Protein AF-A0A9X2WII7-F1 (afdb_monomer)

Radius of gyration: 22.54 Å; Cα contacts (8 Å, |Δi|>4): 71; chains: 1; bounding box: 38×31×66 Å

Foldseek 3Di:
DDVVVVVVVVVVVVVVVVVVPPPPCPVVVVVVCVVVVVVVVVVVLQQQAAPPQRHGVPDPCLAPLPDDGPDQDQLLPQDPDPVSVVVVVVNVVGDHGNNVVNSNVVNVVVNVPD

Mean predicted aligned error: 15.02 Å

pLDDT: mean 72.02, std 12.84, range [38.38, 89.0]

Sequence (114 aa):
MTPFRLLTATGTLGLIIWVLITPQIPLAALLLLIPITALQIALSQYASQCTECGISVSDPAFNNPERELPYKFDYSKIGNDCASGNYRRKLGALPRCAACKKQIRKSDGQGSLN

Solvent-accessible surface area (backbone atoms only — not comparable to full-atom values): 6765 Å² total; per-residue (Å²): 137,66,72,68,62,54,55,54,54,52,52,52,52,50,52,52,53,48,57,72,69,47,93,71,74,51,68,67,58,61,62,51,47,55,62,51,50,54,50,51,51,53,54,49,52,60,72,36,21,15,74,78,86,59,48,39,62,86,40,81,64,26,74,32,59,80,53,84,63,98,65,86,81,67,61,65,74,57,62,88,47,74,67,40,51,50,49,58,53,49,57,75,76,49,53,66,31,36,26,62,54,50,50,47,54,51,30,57,59,57,62,74,77,110

Structure (mmCIF, N/CA/C/O backbone):
data_AF-A0A9X2WII7-F1
#
_entry.id   AF-A0A9X2WII7-F1
#
loop_
_atom_site.group_PDB
_atom_site.id
_atom_site.type_symbol
_atom_site.label_atom_id
_atom_site.label_alt_id
_atom_site.label_comp_id
_atom_site.label_asym_id
_atom_site.label_entity_id
_atom_site.label_seq_id
_atom_site.pdbx_PDB_ins_code
_atom_site.Cartn_x
_atom_site.Cartn_y
_atom_site.Cartn_z
_atom_site.occupancy
_atom_site.B_iso_or_equiv
_atom_site.auth_seq_id
_atom_site.auth_comp_id
_atom_site.auth_asym_id
_atom_site.auth_atom_id
_atom_site.pdbx_PDB_model_num
ATOM 1 N N . MET A 1 1 ? 9.657 -16.877 29.178 1.00 45.56 1 MET A N 1
ATOM 2 C CA . MET A 1 1 ? 8.344 -16.234 29.414 1.00 45.56 1 MET A CA 1
ATOM 3 C C . MET A 1 1 ? 8.594 -14.802 29.855 1.00 45.56 1 MET A C 1
ATOM 5 O O . MET A 1 1 ? 9.243 -14.599 30.868 1.00 45.56 1 MET A O 1
ATOM 9 N N . THR A 1 2 ? 8.227 -13.823 29.028 1.00 46.81 2 THR A N 1
ATOM 10 C CA . THR A 1 2 ? 8.627 -12.417 29.193 1.00 46.81 2 THR A CA 1
ATOM 11 C C . THR A 1 2 ? 7.697 -11.676 30.172 1.00 46.81 2 THR A C 1
ATOM 13 O O . THR A 1 2 ? 6.478 -11.721 29.995 1.00 46.81 2 THR A O 1
ATOM 16 N N . PRO A 1 3 ? 8.229 -10.956 31.180 1.00 55.03 3 PRO A N 1
ATOM 17 C CA . PRO A 1 3 ? 7.437 -10.297 32.237 1.00 55.03 3 PRO A CA 1
ATOM 18 C C . PRO A 1 3 ? 6.482 -9.208 31.710 1.00 55.03 3 PRO A C 1
ATOM 20 O O . PRO A 1 3 ? 5.475 -8.892 32.339 1.00 55.03 3 PRO A O 1
ATOM 23 N N . PHE A 1 4 ? 6.737 -8.695 30.503 1.00 41.91 4 PHE A N 1
ATOM 24 C CA . PHE A 1 4 ? 5.891 -7.724 29.800 1.00 41.91 4 PHE A CA 1
ATOM 25 C C . PHE A 1 4 ? 4.476 -8.231 29.480 1.00 41.91 4 PHE A C 1
ATOM 27 O O . PHE A 1 4 ? 3.525 -7.449 29.436 1.00 41.91 4 PHE A O 1
ATOM 34 N N . ARG A 1 5 ? 4.317 -9.543 29.262 1.00 42.94 5 ARG A N 1
ATOM 35 C CA . ARG A 1 5 ? 3.011 -10.165 28.979 1.00 42.94 5 ARG A CA 1
ATOM 36 C C . ARG A 1 5 ? 2.122 -10.219 30.223 1.00 42.94 5 ARG A C 1
ATOM 38 O O . ARG A 1 5 ? 0.907 -10.133 30.102 1.00 42.94 5 ARG A O 1
ATOM 45 N N . LEU A 1 6 ? 2.727 -10.311 31.410 1.00 48.94 6 LEU A N 1
ATOM 46 C CA . LEU A 1 6 ? 1.997 -10.314 32.677 1.00 48.94 6 LEU A CA 1
ATOM 47 C C . LEU A 1 6 ? 1.481 -8.909 33.018 1.00 48.94 6 LEU A C 1
ATOM 49 O O . LEU A 1 6 ? 0.328 -8.759 33.401 1.00 48.94 6 LEU A O 1
ATOM 53 N N . LEU A 1 7 ? 2.316 -7.887 32.799 1.00 51.97 7 LEU A N 1
ATOM 54 C CA . LEU A 1 7 ? 2.000 -6.474 33.052 1.00 51.97 7 LEU A CA 1
ATOM 55 C C . LEU A 1 7 ? 0.880 -5.933 32.150 1.00 51.97 7 LEU A C 1
ATOM 57 O O . LEU A 1 7 ? 0.047 -5.140 32.581 1.00 51.97 7 LEU A O 1
ATOM 61 N N . THR A 1 8 ? 0.836 -6.383 30.896 1.00 53.56 8 THR A N 1
ATOM 62 C CA . THR A 1 8 ? -0.225 -6.010 29.946 1.00 53.56 8 THR A CA 1
ATOM 63 C C . THR A 1 8 ? -1.553 -6.709 30.254 1.00 53.56 8 THR A C 1
ATOM 65 O O . THR A 1 8 ? -2.614 -6.099 30.111 1.00 53.56 8 THR A O 1
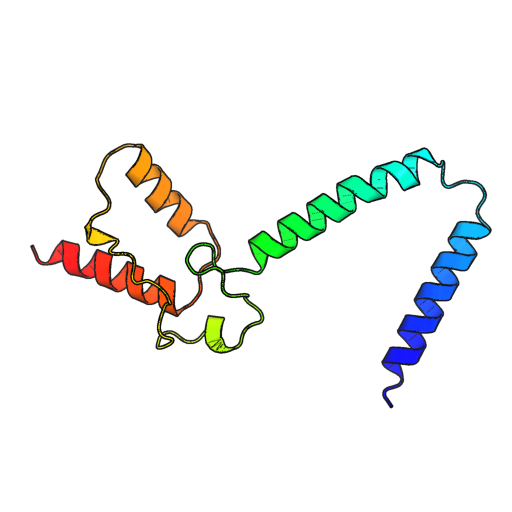ATOM 68 N N . ALA A 1 9 ? -1.513 -7.951 30.746 1.00 55.06 9 ALA A N 1
ATOM 69 C CA . ALA A 1 9 ? -2.704 -8.689 31.169 1.00 55.06 9 ALA A CA 1
ATOM 70 C C . ALA A 1 9 ? -3.311 -8.143 32.477 1.00 55.06 9 ALA A C 1
ATOM 72 O O . ALA A 1 9 ? -4.529 -8.028 32.586 1.00 55.06 9 ALA A O 1
ATOM 73 N N . THR A 1 10 ? -2.490 -7.746 33.455 1.00 59.03 10 THR A N 1
ATOM 74 C CA . THR A 1 10 ? -2.992 -7.138 34.701 1.00 59.03 10 THR A CA 1
ATOM 75 C C . THR A 1 10 ? -3.486 -5.706 34.500 1.00 59.03 10 THR A C 1
ATOM 77 O O . THR A 1 10 ? -4.510 -5.336 35.070 1.00 59.03 10 THR A O 1
ATOM 80 N N . GLY A 1 11 ? -2.828 -4.913 33.646 1.00 59.28 11 GLY A N 1
ATOM 81 C CA . GLY A 1 11 ? -3.265 -3.547 33.335 1.00 59.28 11 GLY A CA 1
ATOM 82 C C . GLY A 1 11 ? -4.616 -3.485 32.612 1.00 59.28 11 GLY A C 1
ATOM 83 O O . GLY A 1 11 ? -5.445 -2.626 32.910 1.00 59.28 11 GLY A O 1
ATOM 84 N N . THR A 1 12 ? -4.877 -4.430 31.705 1.00 63.78 12 THR A N 1
ATOM 85 C CA . THR A 1 12 ? -6.166 -4.524 30.997 1.00 63.78 12 THR A CA 1
ATO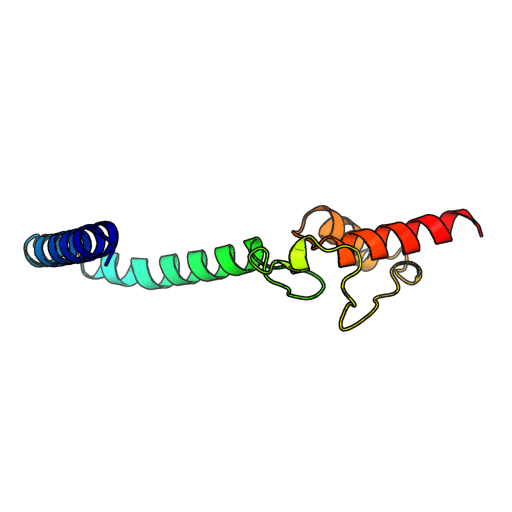M 86 C C . THR A 1 12 ? -7.300 -4.975 31.918 1.00 63.78 12 THR A C 1
ATOM 88 O O . THR A 1 12 ? -8.379 -4.389 31.872 1.00 63.78 12 THR A O 1
ATOM 91 N N . LEU A 1 13 ? -7.051 -5.927 32.823 1.00 63.62 13 LEU A N 1
ATOM 92 C CA . LEU A 1 13 ? -8.016 -6.330 33.856 1.00 63.62 13 LEU A CA 1
ATOM 93 C C . LEU A 1 13 ? -8.354 -5.184 34.821 1.00 63.62 13 LEU A C 1
ATOM 95 O O . LEU A 1 13 ? -9.523 -4.982 35.139 1.00 63.62 13 LEU A O 1
ATOM 99 N N . GLY A 1 14 ? -7.355 -4.395 35.232 1.00 65.88 14 GLY A N 1
ATOM 100 C CA . GLY A 1 14 ? -7.559 -3.222 36.085 1.00 65.88 14 GLY A CA 1
ATOM 101 C C . GLY A 1 14 ? -8.442 -2.153 35.435 1.00 65.88 14 GLY A C 1
ATOM 102 O O . GLY A 1 14 ? -9.343 -1.631 36.085 1.00 65.88 14 GLY A O 1
ATOM 103 N N . LEU A 1 15 ? -8.247 -1.880 34.139 1.00 67.06 15 LEU A N 1
ATOM 104 C CA . LEU A 1 15 ? -9.091 -0.948 33.380 1.00 67.06 15 LEU A CA 1
ATOM 105 C C . LEU A 1 15 ? -10.535 -1.446 33.238 1.00 67.06 15 LEU A C 1
ATOM 107 O O . LEU A 1 15 ? -11.462 -0.654 33.376 1.00 67.06 15 LEU A O 1
ATOM 111 N N . ILE A 1 16 ? -10.737 -2.746 33.010 1.00 68.12 16 ILE A N 1
ATOM 112 C CA . ILE A 1 16 ? -12.078 -3.344 32.895 1.00 68.12 16 ILE A CA 1
ATOM 113 C C . ILE A 1 16 ? -12.823 -3.269 34.235 1.00 68.12 16 ILE A C 1
ATOM 115 O O . ILE A 1 16 ? -13.987 -2.874 34.270 1.00 68.12 16 ILE A O 1
ATOM 119 N N . ILE A 1 17 ? -12.146 -3.596 35.341 1.00 68.19 17 ILE A N 1
ATOM 120 C CA . ILE A 1 17 ? -12.716 -3.523 36.693 1.00 68.19 17 ILE A CA 1
ATOM 121 C C . ILE A 1 17 ? -13.028 -2.069 37.068 1.00 68.19 17 ILE A C 1
ATOM 123 O O . ILE A 1 17 ? -14.106 -1.794 37.586 1.00 68.19 17 ILE A O 1
ATOM 127 N N . TRP A 1 18 ? -12.133 -1.125 36.758 1.00 64.19 18 TRP A N 1
ATOM 128 C CA . TRP A 1 18 ? -12.376 0.301 36.988 1.00 64.19 18 TRP A CA 1
ATOM 129 C C . TRP A 1 18 ? -13.621 0.781 36.239 1.00 64.19 18 TRP A C 1
ATOM 131 O O . TRP A 1 18 ? -14.498 1.391 36.843 1.00 64.19 18 TRP A O 1
ATOM 141 N N . VAL A 1 19 ? -13.728 0.455 34.946 1.00 65.25 19 VAL A N 1
ATOM 142 C CA . VAL A 1 19 ? -14.873 0.800 34.090 1.00 65.25 19 VAL A CA 1
ATOM 143 C C . VAL A 1 19 ? -16.189 0.234 34.634 1.00 65.25 19 VAL A C 1
ATOM 145 O O . VAL A 1 19 ? -17.194 0.939 34.614 1.00 65.25 19 VAL A O 1
ATOM 148 N N . LEU A 1 20 ? -16.182 -0.996 35.159 1.00 62.41 20 LEU A N 1
ATOM 149 C CA . LEU A 1 20 ? -17.354 -1.639 35.769 1.00 62.41 20 LEU A CA 1
ATOM 150 C C . LEU A 1 20 ? -17.772 -1.007 37.107 1.00 62.41 20 LEU A C 1
ATOM 152 O O . LEU A 1 20 ? -18.956 -1.018 37.434 1.00 62.41 20 LEU A O 1
ATOM 156 N N . ILE A 1 21 ? -16.819 -0.478 37.883 1.00 63.22 21 ILE A N 1
ATOM 157 C CA . ILE A 1 21 ? -17.078 0.118 39.204 1.00 63.22 21 ILE A CA 1
ATOM 158 C C . ILE A 1 21 ? -17.490 1.589 39.087 1.00 63.22 21 ILE A C 1
ATOM 160 O O . ILE A 1 21 ? -18.282 2.058 39.900 1.00 63.22 21 ILE A O 1
ATOM 164 N N . THR A 1 22 ? -16.998 2.333 38.090 1.00 61.91 22 THR A N 1
ATOM 165 C CA . THR A 1 22 ? -17.447 3.711 37.842 1.00 61.91 22 THR A CA 1
ATOM 166 C C . THR A 1 22 ? -18.835 3.725 37.190 1.00 61.91 22 THR A C 1
ATOM 168 O O . THR A 1 22 ? -18.943 3.429 36.000 1.00 61.91 22 THR A O 1
ATOM 171 N N . PRO A 1 23 ? -19.905 4.155 37.889 1.00 56.25 23 PRO A N 1
ATOM 172 C CA . PRO A 1 23 ? -21.283 4.088 37.388 1.00 56.25 23 PRO A CA 1
ATOM 173 C C . PRO A 1 23 ? -21.605 5.196 36.367 1.00 56.25 23 PRO A C 1
ATOM 175 O O . PRO A 1 23 ? -22.759 5.573 36.190 1.00 56.25 23 PRO A O 1
ATOM 178 N N . GLN A 1 24 ? -20.585 5.779 35.736 1.00 59.66 24 GLN A N 1
ATOM 179 C CA . GLN A 1 24 ? -20.690 7.055 35.030 1.00 59.66 24 GLN A CA 1
ATOM 180 C C . GLN A 1 24 ? -20.269 7.001 33.569 1.00 59.66 24 GLN A C 1
ATOM 182 O O . GLN A 1 24 ? -20.233 8.051 32.938 1.00 59.66 24 GLN A O 1
ATOM 187 N N . ILE A 1 25 ? -19.955 5.833 33.001 1.00 59.16 25 ILE A N 1
ATOM 188 C CA . ILE A 1 25 ? -19.820 5.753 31.545 1.00 59.16 25 ILE A CA 1
ATOM 189 C C . ILE A 1 25 ? -21.239 5.607 30.995 1.00 59.16 25 ILE A C 1
ATOM 191 O O . ILE A 1 25 ? -21.805 4.515 31.084 1.00 59.16 25 ILE A O 1
ATOM 195 N N . PRO A 1 26 ? -21.864 6.683 30.476 1.00 66.25 26 PRO A N 1
ATOM 196 C CA . PRO A 1 26 ? -23.191 6.561 29.906 1.00 66.25 26 PRO A CA 1
ATOM 197 C C . PRO A 1 26 ? -23.113 5.543 28.770 1.00 66.25 26 PRO A C 1
ATOM 199 O O . PRO A 1 26 ? -22.170 5.565 27.980 1.00 66.25 26 PRO A O 1
ATOM 202 N N . LEU A 1 27 ? -24.110 4.667 28.656 1.00 64.94 27 LEU A N 1
ATOM 203 C CA . LEU A 1 27 ? -24.195 3.664 27.586 1.00 64.94 27 LEU A CA 1
ATOM 204 C C . LEU A 1 27 ? -23.979 4.286 26.186 1.00 64.94 27 LEU A C 1
ATOM 206 O O . LEU A 1 27 ? -23.414 3.656 25.295 1.00 64.94 27 LEU A O 1
ATOM 210 N N . ALA A 1 28 ? -24.342 5.563 26.029 1.00 64.38 28 ALA A N 1
ATOM 211 C CA . ALA A 1 28 ? -24.066 6.389 24.856 1.00 64.38 28 ALA A CA 1
ATOM 212 C C . ALA A 1 28 ? -22.565 6.525 24.511 1.00 64.38 28 ALA A C 1
ATOM 214 O O . ALA A 1 28 ? -22.204 6.457 23.339 1.00 64.38 28 ALA A O 1
ATOM 215 N N . ALA A 1 29 ? -21.678 6.672 25.499 1.00 67.19 29 ALA A N 1
ATOM 216 C CA . ALA A 1 29 ? -20.230 6.717 25.280 1.00 67.19 29 ALA A CA 1
ATOM 217 C C . ALA A 1 29 ? -19.683 5.355 24.822 1.00 67.19 29 ALA A C 1
ATOM 219 O O . ALA A 1 29 ? -18.804 5.301 23.964 1.00 67.19 29 ALA A O 1
ATOM 220 N N . LEU A 1 30 ? -20.252 4.254 25.327 1.00 67.00 30 LEU A N 1
ATOM 221 C CA . LEU A 1 30 ? -19.909 2.902 24.879 1.00 67.00 30 LEU A CA 1
ATOM 222 C C . LEU A 1 30 ? -20.337 2.665 23.419 1.00 67.00 30 LEU A C 1
ATOM 224 O O . LEU A 1 30 ? -19.571 2.124 22.625 1.00 67.00 30 LEU A O 1
ATOM 228 N N . LEU A 1 31 ? -21.534 3.131 23.049 1.00 71.19 31 LEU A N 1
ATOM 229 C CA . LEU A 1 31 ? -22.056 3.060 21.681 1.00 71.19 31 LEU A CA 1
ATOM 230 C C . LEU A 1 31 ? -21.253 3.912 20.690 1.00 71.19 31 LEU A C 1
ATOM 232 O O . LEU A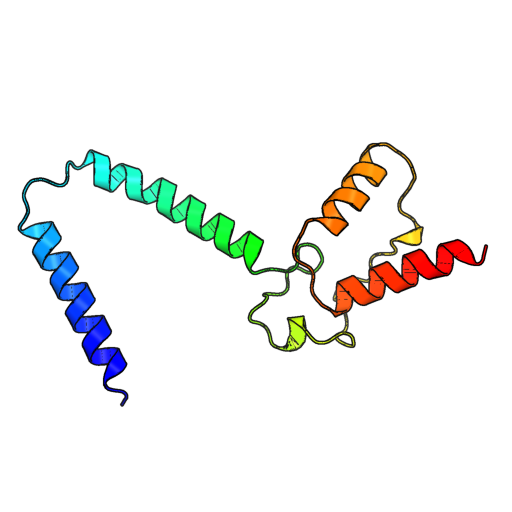 1 31 ? -21.118 3.517 19.536 1.00 71.19 31 LEU A O 1
ATOM 236 N N . LEU A 1 32 ? -20.685 5.041 21.127 1.00 71.19 32 LEU A N 1
ATOM 237 C CA . LEU A 1 32 ? -19.818 5.888 20.298 1.00 71.19 32 LEU A CA 1
ATOM 238 C C . LEU A 1 32 ? -18.410 5.309 20.101 1.00 71.19 32 LEU A C 1
ATOM 240 O O . LEU A 1 32 ? -17.789 5.560 19.069 1.00 71.19 32 LEU A O 1
ATOM 244 N N . LEU A 1 33 ? -17.906 4.498 21.035 1.00 69.31 33 LEU A N 1
ATOM 245 C CA . LEU A 1 33 ? -16.597 3.853 20.890 1.00 69.31 33 LEU A CA 1
ATOM 246 C C . LEU A 1 33 ? -16.558 2.863 19.717 1.00 69.31 33 LEU A C 1
ATOM 248 O O . LEU A 1 33 ? -15.528 2.749 19.056 1.00 69.31 33 LEU A O 1
ATOM 252 N N . ILE A 1 34 ? -17.665 2.185 19.408 1.00 73.31 34 ILE A N 1
ATOM 253 C CA . ILE A 1 34 ? -17.738 1.192 18.323 1.00 73.31 34 ILE A CA 1
ATOM 254 C C . ILE A 1 34 ? -17.452 1.811 16.934 1.00 73.31 34 ILE A C 1
ATOM 256 O O . ILE A 1 34 ? -16.524 1.348 16.267 1.00 73.31 34 ILE A O 1
ATOM 260 N N . PRO A 1 35 ? -18.155 2.866 16.469 1.00 73.19 35 PRO A N 1
ATOM 261 C CA . PRO A 1 35 ? -17.868 3.468 15.167 1.00 73.19 35 PRO A CA 1
ATOM 262 C C . PRO A 1 35 ? -16.510 4.181 15.131 1.00 73.19 35 PRO A C 1
ATOM 264 O O . PRO A 1 35 ? -15.838 4.155 14.101 1.00 73.19 35 PRO A O 1
ATOM 267 N N . ILE A 1 36 ? -16.067 4.776 16.247 1.00 74.81 36 ILE A N 1
ATOM 268 C CA . ILE A 1 36 ? -14.763 5.451 16.321 1.00 74.81 36 ILE A CA 1
ATOM 269 C C . ILE A 1 36 ? -13.624 4.434 16.189 1.00 74.81 36 ILE A C 1
ATOM 271 O O . ILE A 1 36 ? -12.698 4.646 15.410 1.00 74.81 36 ILE A O 1
ATOM 275 N N . THR A 1 37 ? -13.692 3.310 16.906 1.00 72.38 37 THR A N 1
ATOM 276 C CA . THR A 1 37 ? -12.670 2.254 16.822 1.00 72.38 37 THR A CA 1
ATOM 277 C C . THR A 1 37 ? -12.644 1.594 15.445 1.00 72.38 37 THR A C 1
ATOM 279 O O . THR A 1 37 ? -11.560 1.412 14.894 1.00 72.38 37 THR A O 1
ATOM 282 N N . ALA A 1 38 ? -13.802 1.327 14.833 1.00 70.06 38 ALA A N 1
ATOM 283 C CA . ALA A 1 38 ? -13.877 0.815 13.463 1.00 70.06 38 ALA A CA 1
ATOM 284 C C . ALA A 1 38 ? -13.225 1.772 12.447 1.00 70.06 38 ALA A C 1
ATOM 286 O O . ALA A 1 38 ? -12.438 1.341 11.601 1.00 70.06 38 ALA A O 1
ATOM 287 N N . LEU A 1 39 ? -13.489 3.079 12.568 1.00 72.88 39 LEU A N 1
ATOM 288 C CA . LEU A 1 39 ? -12.887 4.100 11.710 1.00 72.88 39 LEU A CA 1
ATOM 289 C C . LEU A 1 39 ? -11.363 4.185 11.895 1.00 72.88 39 LEU A C 1
ATOM 291 O O . LEU A 1 39 ? -10.629 4.276 10.912 1.00 72.88 39 LEU A O 1
ATOM 295 N N . GLN A 1 40 ? -10.873 4.104 13.134 1.00 69.12 40 GLN A N 1
ATOM 296 C CA . GLN A 1 40 ? -9.437 4.096 13.439 1.00 69.12 40 GLN A CA 1
ATOM 297 C C . GLN A 1 40 ? -8.731 2.858 12.865 1.00 69.12 40 GLN A C 1
ATOM 299 O O . GLN A 1 40 ? -7.637 2.971 12.312 1.00 69.12 40 GLN A O 1
ATOM 304 N N . ILE A 1 41 ? -9.366 1.682 12.925 1.00 68.25 41 ILE A N 1
ATOM 305 C CA . ILE A 1 41 ? -8.827 0.448 12.336 1.00 68.25 41 ILE A CA 1
ATOM 306 C C . ILE A 1 41 ? -8.744 0.583 10.814 1.00 68.25 41 ILE A C 1
ATOM 308 O O . ILE A 1 41 ? -7.690 0.306 10.242 1.00 68.25 41 ILE A O 1
ATOM 312 N N . ALA A 1 42 ? -9.802 1.075 10.165 1.00 63.56 42 ALA A N 1
ATOM 313 C CA . ALA A 1 42 ? -9.803 1.312 8.724 1.00 63.56 42 ALA A CA 1
ATOM 314 C C . ALA A 1 42 ? -8.681 2.284 8.317 1.00 63.56 42 ALA A C 1
ATOM 316 O O . ALA A 1 42 ? -7.876 1.973 7.441 1.00 63.56 42 ALA A O 1
ATOM 317 N N . LEU A 1 43 ? -8.553 3.422 9.008 1.00 62.75 43 LEU A N 1
ATOM 318 C CA . LEU A 1 43 ? -7.490 4.402 8.760 1.00 62.75 43 LEU A CA 1
ATOM 319 C C . LEU A 1 43 ? -6.086 3.815 8.978 1.00 62.75 43 LEU A C 1
ATOM 321 O O . LEU A 1 43 ? -5.183 4.085 8.185 1.00 62.75 43 LEU A O 1
ATOM 325 N N . SER A 1 44 ? -5.901 2.961 9.990 1.00 61.16 44 SER A N 1
ATOM 326 C CA . SER A 1 44 ? -4.624 2.272 10.214 1.00 61.16 44 SER A CA 1
ATOM 327 C C . SER A 1 44 ? -4.278 1.290 9.092 1.00 61.16 44 SER A C 1
ATOM 329 O O . SER A 1 44 ? -3.109 1.170 8.731 1.00 61.16 44 SER A O 1
ATOM 331 N N . GLN A 1 45 ? -5.271 0.624 8.492 1.00 59.97 45 GLN A N 1
ATOM 332 C CA . GLN A 1 45 ? -5.061 -0.289 7.365 1.00 59.97 45 GLN A CA 1
ATOM 333 C C . GLN A 1 45 ? -4.631 0.478 6.113 1.00 59.97 45 GLN A C 1
ATOM 335 O O . GLN A 1 45 ? -3.669 0.087 5.458 1.00 59.97 45 GLN A O 1
ATOM 340 N N . TYR A 1 46 ? -5.260 1.625 5.838 1.00 59.84 46 TYR A N 1
ATOM 341 C CA . TYR A 1 46 ? -4.855 2.496 4.731 1.00 59.84 46 TYR A CA 1
ATOM 342 C C . TYR A 1 46 ? -3.455 3.092 4.916 1.00 59.84 46 TYR A C 1
ATOM 344 O O . TYR A 1 46 ? -2.719 3.236 3.943 1.00 59.84 46 TYR A O 1
ATOM 352 N N . ALA A 1 47 ? -3.061 3.416 6.151 1.00 62.94 47 ALA A N 1
ATOM 353 C CA . ALA A 1 47 ? -1.717 3.912 6.449 1.00 62.94 47 ALA A CA 1
ATOM 354 C C . ALA A 1 47 ? -0.642 2.808 6.437 1.00 62.94 47 ALA A C 1
ATOM 356 O O . ALA A 1 47 ? 0.541 3.099 6.262 1.00 62.94 47 ALA A O 1
ATOM 357 N N . SER A 1 48 ? -1.040 1.549 6.626 1.00 71.94 48 SER A N 1
ATOM 358 C CA . SER A 1 48 ? -0.129 0.410 6.765 1.00 71.94 48 SER A CA 1
ATOM 359 C C . SER A 1 48 ? -0.038 -0.462 5.522 1.00 71.94 48 SER A C 1
ATOM 361 O O . SER A 1 48 ? 0.599 -1.504 5.592 1.00 71.94 48 SER A O 1
ATOM 363 N N . GLN A 1 49 ? -0.611 -0.073 4.382 1.00 84.81 49 GLN A N 1
ATOM 364 C CA . GLN A 1 49 ? -0.527 -0.856 3.147 1.00 84.81 49 GLN A CA 1
ATOM 365 C C . GLN A 1 49 ? -0.112 0.000 1.953 1.00 84.81 49 GLN A C 1
ATOM 367 O O . GLN A 1 49 ? -0.403 1.190 1.866 1.00 84.81 49 GLN A O 1
ATOM 372 N N . CYS A 1 50 ? 0.574 -0.622 1.000 1.00 85.69 50 CYS A N 1
ATOM 373 C CA . CYS A 1 50 ? 0.852 -0.017 -0.291 1.00 85.69 50 CYS A CA 1
ATOM 374 C C . CYS A 1 50 ? -0.456 0.136 -1.069 1.00 85.69 50 CYS A C 1
ATOM 376 O O . CYS A 1 50 ? -1.099 -0.859 -1.378 1.00 85.69 50 CYS A O 1
ATOM 378 N N . THR A 1 51 ? -0.802 1.354 -1.474 1.00 82.25 51 THR A N 1
ATOM 379 C CA . THR A 1 51 ? -2.054 1.625 -2.207 1.00 82.25 51 THR A CA 1
ATOM 380 C C . THR A 1 51 ? -2.112 0.956 -3.578 1.00 82.25 51 THR A C 1
ATOM 382 O O . THR A 1 51 ? -3.190 0.639 -4.058 1.00 82.25 51 THR A O 1
ATOM 385 N N 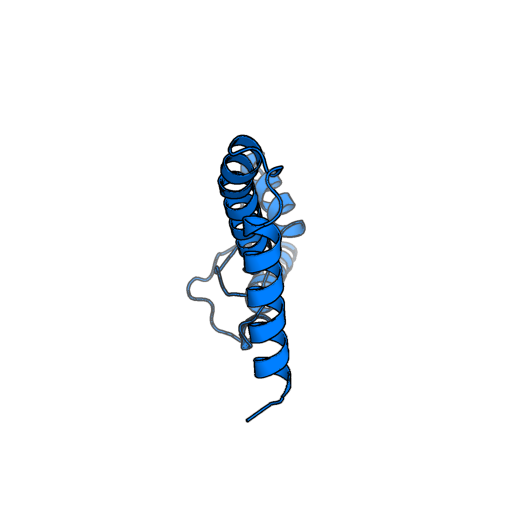. GLU A 1 52 ? -0.953 0.725 -4.194 1.00 84.38 52 GLU A N 1
ATOM 386 C CA . GLU A 1 52 ? -0.869 -0.056 -5.424 1.00 84.38 52 GLU A CA 1
ATOM 387 C C . GLU A 1 52 ? -1.080 -1.540 -5.097 1.00 84.38 52 GLU A C 1
ATOM 389 O O . GLU A 1 52 ? -2.205 -2.009 -5.066 1.00 84.38 52 GLU A O 1
ATOM 394 N N . CYS A 1 53 ? -0.026 -2.291 -4.769 1.00 85.00 53 CYS A N 1
ATOM 395 C CA . CYS A 1 53 ? -0.108 -3.753 -4.671 1.00 85.00 53 CYS A CA 1
ATOM 396 C C . CYS A 1 53 ? -0.682 -4.325 -3.360 1.00 85.00 53 CYS A C 1
ATOM 398 O O . CYS A 1 53 ? -0.584 -5.533 -3.150 1.00 85.00 53 CYS A O 1
ATOM 400 N N . GLY A 1 54 ? -1.196 -3.495 -2.448 1.00 85.81 54 GLY A N 1
ATOM 401 C CA . GLY A 1 54 ? -1.821 -3.928 -1.189 1.00 85.81 54 GLY A CA 1
ATOM 402 C C . GLY A 1 54 ? -0.876 -4.534 -0.143 1.00 85.81 54 GLY A C 1
ATOM 403 O O . GLY A 1 54 ? -1.329 -4.972 0.909 1.00 85.81 54 GLY A O 1
ATOM 404 N N . ILE A 1 55 ? 0.439 -4.588 -0.396 1.00 87.06 55 ILE A N 1
ATOM 405 C CA . ILE A 1 55 ? 1.387 -5.178 0.561 1.00 87.06 55 ILE A CA 1
ATOM 406 C C . ILE A 1 55 ? 1.471 -4.337 1.841 1.00 87.06 55 ILE A C 1
ATOM 408 O O . ILE A 1 55 ? 1.579 -3.112 1.773 1.00 87.06 55 ILE A O 1
ATOM 412 N N . SER A 1 56 ? 1.459 -4.998 2.998 1.00 84.38 56 SER A N 1
ATOM 413 C CA . SER A 1 56 ? 1.603 -4.346 4.300 1.00 84.38 56 SER A CA 1
ATOM 414 C C . SER A 1 56 ? 2.987 -3.715 4.488 1.00 84.38 56 SER A C 1
ATOM 416 O O . SER A 1 56 ? 3.990 -4.304 4.105 1.00 84.38 56 SER A O 1
ATOM 418 N N . VAL A 1 57 ? 3.055 -2.556 5.144 1.00 79.25 57 VAL A N 1
ATOM 419 C CA . VAL A 1 57 ? 4.275 -1.846 5.574 1.00 79.25 57 VAL A CA 1
ATOM 420 C C . VAL A 1 57 ? 5.097 -2.689 6.548 1.00 79.25 57 VAL A C 1
ATOM 422 O O . VAL A 1 57 ? 6.320 -2.583 6.577 1.00 79.25 57 VAL A O 1
ATOM 425 N N . SER A 1 58 ? 4.438 -3.547 7.327 1.00 81.69 58 SER A N 1
ATOM 426 C CA . SER A 1 58 ? 5.090 -4.500 8.230 1.00 81.69 58 SER A CA 1
ATOM 427 C C . SER A 1 58 ? 5.672 -5.728 7.522 1.00 81.69 58 SER A C 1
ATOM 429 O O . SER A 1 58 ? 6.420 -6.476 8.149 1.00 81.69 58 SER A O 1
ATOM 431 N N . ASP A 1 59 ? 5.360 -5.951 6.242 1.00 83.88 59 ASP A N 1
ATOM 432 C CA . ASP A 1 59 ? 5.951 -7.044 5.472 1.00 83.88 59 ASP A CA 1
ATOM 433 C C . ASP A 1 59 ? 7.410 -6.693 5.110 1.00 83.88 59 ASP A C 1
ATOM 435 O O . ASP A 1 59 ? 7.662 -5.611 4.568 1.00 83.88 59 ASP A O 1
ATOM 439 N N . PRO A 1 60 ? 8.395 -7.577 5.359 1.00 83.19 60 PRO A N 1
ATOM 440 C CA . PRO A 1 60 ? 9.792 -7.316 5.006 1.00 83.19 60 PRO A CA 1
ATOM 441 C C . PRO A 1 60 ? 9.988 -7.028 3.508 1.00 83.19 60 PRO A C 1
ATOM 443 O O . PRO A 1 60 ? 10.898 -6.287 3.128 1.00 83.19 6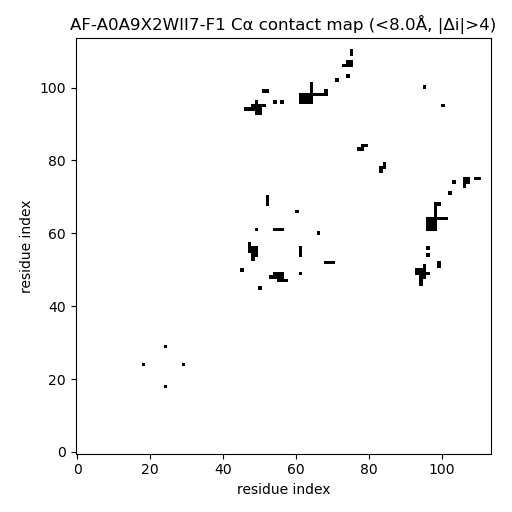0 PRO A O 1
ATOM 446 N N . ALA A 1 61 ? 9.114 -7.547 2.643 1.00 85.56 61 ALA A N 1
ATOM 447 C CA . ALA A 1 61 ? 9.154 -7.292 1.213 1.00 85.56 61 ALA A CA 1
ATOM 448 C C . ALA A 1 61 ? 8.623 -5.896 0.822 1.00 85.56 61 ALA A C 1
ATOM 450 O O . ALA A 1 61 ? 8.775 -5.498 -0.335 1.00 85.56 61 ALA A O 1
ATOM 451 N N . PHE A 1 62 ? 8.062 -5.110 1.754 1.00 85.81 62 PHE A N 1
ATOM 452 C CA . PHE A 1 62 ? 7.605 -3.735 1.497 1.00 85.81 62 PHE A CA 1
ATOM 453 C C . PHE A 1 62 ? 8.754 -2.821 1.064 1.00 85.81 62 PHE A C 1
ATOM 455 O O . PHE A 1 62 ? 8.604 -1.998 0.156 1.00 85.81 62 PHE A O 1
ATOM 462 N N . ASN A 1 63 ? 9.923 -2.998 1.679 1.00 84.88 63 ASN A N 1
ATOM 463 C CA . ASN A 1 63 ? 11.117 -2.208 1.389 1.00 84.88 63 ASN A CA 1
ATOM 464 C C . ASN A 1 63 ? 12.012 -2.836 0.313 1.00 84.88 63 ASN A C 1
ATOM 466 O O . ASN A 1 63 ? 13.019 -2.234 -0.048 1.00 84.88 63 ASN A O 1
ATOM 470 N N . ASN A 1 64 ? 11.653 -4.005 -0.230 1.00 88.94 64 ASN A N 1
ATOM 471 C CA . ASN A 1 64 ? 12.437 -4.673 -1.264 1.00 88.94 64 ASN A CA 1
ATOM 472 C C . ASN A 1 64 ? 12.075 -4.129 -2.669 1.00 88.94 64 ASN A C 1
ATOM 474 O O . ASN A 1 64 ? 10.965 -4.365 -3.151 1.00 88.94 64 ASN A O 1
ATOM 478 N N . PRO A 1 65 ? 12.990 -3.421 -3.363 1.00 85.12 65 PRO A N 1
ATOM 479 C CA . PRO A 1 65 ? 12.746 -2.877 -4.699 1.00 85.12 65 PRO A CA 1
ATOM 480 C C . PRO A 1 65 ? 12.820 -3.922 -5.828 1.00 85.12 65 PRO A C 1
ATOM 482 O O . PRO A 1 65 ? 12.518 -3.593 -6.977 1.00 85.12 65 PRO A O 1
ATOM 485 N N . GLU A 1 66 ? 13.279 -5.140 -5.546 1.00 88.06 66 GLU A N 1
ATOM 486 C CA . GLU A 1 66 ? 13.410 -6.248 -6.507 1.00 88.06 66 GLU A CA 1
ATOM 487 C C . GLU A 1 66 ? 12.296 -7.282 -6.380 1.00 88.06 66 GLU A C 1
ATOM 489 O O . GLU A 1 66 ? 12.196 -8.179 -7.212 1.00 88.06 66 GLU A O 1
ATOM 494 N N . ARG A 1 67 ? 11.426 -7.127 -5.376 1.00 85.25 67 ARG A N 1
ATOM 495 C CA . ARG A 1 67 ? 10.238 -7.957 -5.213 1.00 85.25 67 ARG A CA 1
ATOM 496 C C . ARG A 1 67 ? 9.412 -7.943 -6.499 1.00 85.25 67 ARG A C 1
ATOM 498 O O . ARG A 1 67 ? 9.056 -6.877 -7.010 1.00 85.25 67 ARG A O 1
ATOM 505 N N . GLU A 1 68 ? 9.051 -9.128 -6.972 1.00 84.25 68 GLU A N 1
ATOM 506 C CA . GLU A 1 68 ? 8.106 -9.263 -8.071 1.00 84.25 68 GLU A CA 1
ATOM 507 C C . GLU A 1 68 ? 6.725 -8.763 -7.645 1.00 84.25 68 GLU A C 1
ATOM 509 O O . GLU A 1 68 ? 6.188 -9.123 -6.594 1.00 84.25 68 GLU A O 1
ATOM 514 N N . LEU A 1 69 ? 6.163 -7.873 -8.461 1.00 83.38 69 LEU A N 1
ATOM 515 C CA . LEU A 1 69 ? 4.813 -7.376 -8.257 1.00 83.38 69 LEU A CA 1
ATOM 516 C C . LEU A 1 69 ? 3.821 -8.359 -8.881 1.00 83.38 69 LEU A C 1
ATOM 518 O O . LEU A 1 69 ? 4.063 -8.813 -10.002 1.00 83.38 69 LEU A O 1
ATOM 522 N N . PRO A 1 70 ? 2.691 -8.639 -8.207 1.00 77.69 70 PRO A N 1
ATOM 523 C CA . PRO A 1 70 ? 1.668 -9.549 -8.727 1.00 77.69 70 PRO A CA 1
ATOM 524 C C . PRO A 1 70 ? 1.093 -9.069 -10.065 1.00 77.69 70 PRO A C 1
ATOM 526 O O . PRO A 1 70 ? 0.656 -9.868 -10.885 1.00 77.69 70 PRO A O 1
ATOM 529 N N . TYR A 1 71 ? 1.131 -7.761 -10.307 1.00 77.81 71 TYR A N 1
ATOM 530 C CA . TYR A 1 71 ? 0.806 -7.152 -11.584 1.00 77.81 71 TYR A CA 1
ATOM 531 C C . TYR A 1 71 ? 1.758 -5.986 -11.842 1.00 77.81 71 TYR A C 1
ATOM 533 O O . TYR A 1 71 ? 2.116 -5.229 -10.938 1.00 77.81 71 TYR A O 1
ATOM 541 N N . LYS A 1 72 ? 2.171 -5.834 -13.100 1.00 74.06 72 LYS A N 1
ATOM 542 C CA . LYS A 1 72 ? 2.983 -4.704 -13.546 1.00 74.06 72 LYS A CA 1
ATOM 543 C C . LYS A 1 72 ? 2.060 -3.689 -14.208 1.00 74.06 72 LYS A C 1
ATOM 545 O O . LYS A 1 72 ? 1.664 -3.877 -15.351 1.00 74.06 72 LYS A O 1
ATOM 550 N N . PHE A 1 73 ? 1.738 -2.616 -13.489 1.00 75.12 73 PHE A N 1
ATOM 551 C CA . PHE A 1 73 ? 1.011 -1.498 -14.084 1.00 75.12 73 PHE A CA 1
ATOM 552 C C . PHE A 1 73 ? 1.946 -0.669 -14.976 1.00 75.12 73 PHE A C 1
ATOM 554 O O . PHE A 1 73 ? 3.043 -0.291 -14.561 1.00 75.12 73 PHE A O 1
ATOM 561 N N . ASP A 1 74 ? 1.535 -0.410 -16.214 1.00 78.19 74 ASP A N 1
ATOM 562 C CA . ASP A 1 74 ? 2.296 0.420 -17.142 1.00 78.19 74 ASP A CA 1
ATOM 563 C C . ASP A 1 74 ? 1.866 1.884 -17.005 1.00 78.19 74 ASP A C 1
ATOM 565 O O . ASP A 1 74 ? 0.904 2.336 -17.629 1.00 78.19 74 ASP A O 1
ATOM 569 N N . TYR A 1 75 ? 2.585 2.630 -16.165 1.00 76.50 75 TYR A N 1
ATOM 570 C CA . TYR A 1 75 ? 2.268 4.032 -15.888 1.00 76.50 75 TYR A CA 1
ATOM 571 C C . TYR A 1 75 ? 2.514 4.949 -17.099 1.00 76.50 75 TYR A C 1
ATOM 573 O O . TYR A 1 75 ? 1.989 6.061 -17.119 1.00 76.50 75 TYR A O 1
ATOM 581 N N . SER A 1 76 ? 3.236 4.487 -18.132 1.00 75.81 76 SER A N 1
ATOM 582 C CA . SER A 1 76 ? 3.440 5.254 -19.372 1.00 75.81 76 SER A CA 1
ATOM 583 C C . SER A 1 76 ? 2.148 5.411 -20.182 1.00 75.81 76 SER A C 1
ATOM 585 O O . SER A 1 76 ? 1.987 6.379 -20.920 1.00 75.81 76 SER A O 1
ATOM 587 N N . LYS A 1 77 ? 1.190 4.495 -19.991 1.00 79.75 77 LYS A N 1
ATOM 588 C CA . LYS A 1 77 ? -0.117 4.502 -20.663 1.00 79.75 77 LYS A CA 1
ATOM 589 C C . LYS A 1 77 ? -1.168 5.350 -19.950 1.00 79.75 77 LYS A C 1
ATOM 591 O O . LYS A 1 77 ? -2.310 5.410 -20.400 1.00 79.75 77 LYS A O 1
ATOM 596 N N . ILE A 1 78 ? -0.812 5.995 -18.838 1.00 79.50 78 ILE A N 1
ATOM 597 C CA . ILE A 1 78 ? -1.707 6.933 -18.159 1.00 79.50 78 ILE A CA 1
ATOM 598 C C . ILE A 1 78 ? -1.859 8.165 -19.049 1.00 79.50 78 ILE A C 1
ATOM 600 O O . ILE A 1 78 ? -0.872 8.858 -19.304 1.00 79.50 78 ILE A O 1
ATOM 604 N N . GLY A 1 79 ? -3.090 8.443 -19.482 1.00 78.69 79 GLY A N 1
ATOM 605 C CA . GLY A 1 79 ? -3.428 9.599 -20.310 1.00 78.69 79 GLY A CA 1
ATOM 606 C C . GLY A 1 79 ? -3.160 10.946 -19.629 1.00 78.69 79 GLY A C 1
ATOM 607 O O . GLY A 1 79 ? -2.640 11.030 -18.516 1.00 78.69 79 GLY A O 1
ATOM 608 N N . ASN A 1 80 ? -3.521 12.031 -20.314 1.00 82.44 80 ASN A N 1
ATOM 609 C CA . ASN A 1 80 ? -3.401 13.399 -19.793 1.00 82.44 80 ASN A CA 1
ATOM 610 C C . ASN A 1 80 ? -4.765 14.049 -19.497 1.00 82.44 80 ASN A C 1
ATOM 612 O O . ASN A 1 80 ? -4.886 15.266 -19.393 1.00 82.44 80 ASN A O 1
ATOM 616 N N . ASP A 1 81 ? -5.819 13.246 -19.403 1.00 88.31 81 ASP A N 1
ATOM 617 C CA . ASP A 1 81 ? -7.140 13.711 -19.000 1.00 88.31 81 ASP A CA 1
ATOM 618 C C . ASP A 1 81 ? -7.182 14.044 -17.496 1.00 88.31 81 ASP A C 1
ATOM 620 O O . ASP A 1 81 ? -6.314 13.651 -16.709 1.00 88.31 81 ASP A O 1
ATOM 624 N N . CYS A 1 82 ? -8.222 14.766 -17.071 1.00 84.31 82 CYS A N 1
ATOM 625 C CA . CYS A 1 82 ? -8.380 15.192 -15.680 1.00 84.31 82 CYS A CA 1
ATOM 626 C C . CYS A 1 82 ? -8.362 14.022 -14.679 1.00 84.31 82 CYS A C 1
ATOM 628 O O . CYS A 1 82 ? -7.842 14.184 -13.570 1.00 84.31 82 CYS A O 1
ATOM 630 N N . ALA A 1 83 ? -8.898 12.849 -15.043 1.00 84.88 83 ALA A N 1
ATOM 631 C CA . ALA A 1 83 ? -8.896 11.692 -14.152 1.00 84.88 83 ALA A CA 1
ATOM 632 C C . ALA A 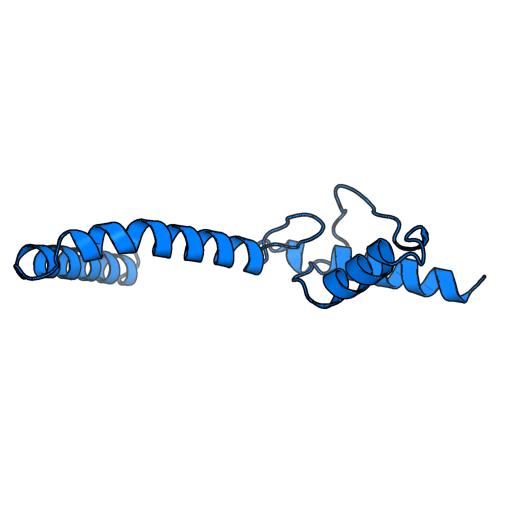1 83 ? -7.481 11.119 -14.007 1.00 84.88 83 ALA A C 1
ATOM 634 O O . ALA A 1 83 ? -7.027 10.878 -12.884 1.00 84.88 83 ALA A O 1
ATOM 635 N N . SER A 1 84 ? -6.745 11.010 -15.113 1.00 83.88 84 SER A N 1
ATOM 636 C CA . SER A 1 84 ? -5.334 10.615 -15.111 1.00 83.88 84 SER A CA 1
ATOM 637 C C . SER A 1 84 ? -4.439 11.583 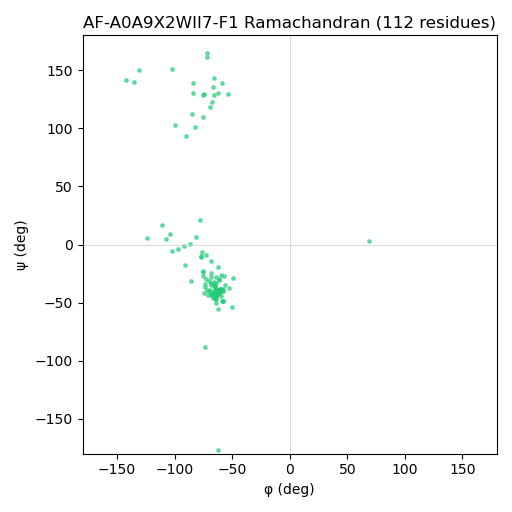-14.328 1.00 83.88 84 SER A C 1
ATOM 639 O O . SER A 1 84 ? -3.598 11.151 -13.535 1.00 83.88 84 SER A O 1
ATOM 641 N N . GLY A 1 85 ? -4.650 12.895 -14.468 1.00 82.88 85 GLY A N 1
ATOM 642 C CA . GLY A 1 85 ? -3.935 13.910 -13.688 1.00 82.88 85 GLY A CA 1
ATOM 643 C C . GLY A 1 85 ? -4.202 13.796 -12.182 1.00 82.88 85 GLY A C 1
ATOM 644 O O . GLY A 1 85 ? -3.279 13.880 -11.365 1.00 82.88 85 GLY A O 1
ATOM 645 N N . ASN A 1 86 ? -5.455 13.529 -11.800 1.00 85.00 86 ASN A N 1
ATOM 646 C CA . ASN A 1 86 ? -5.822 13.284 -10.406 1.00 85.00 86 ASN A CA 1
ATOM 647 C C . ASN A 1 86 ? -5.189 11.990 -9.865 1.00 85.00 86 ASN A C 1
ATOM 649 O O . ASN A 1 86 ? -4.683 11.969 -8.743 1.00 85.00 86 ASN A O 1
ATOM 653 N N . TYR A 1 87 ? -5.152 10.926 -10.670 1.00 82.69 87 TYR A N 1
ATOM 654 C CA . TYR A 1 87 ? -4.497 9.671 -10.301 1.00 82.69 87 TYR A CA 1
ATOM 655 C C . TYR A 1 87 ? -2.984 9.855 -10.092 1.00 82.69 87 TYR A C 1
ATOM 657 O O . TYR A 1 87 ? -2.462 9.437 -9.060 1.00 82.69 87 TYR A O 1
ATOM 665 N N . ARG A 1 88 ? -2.286 10.592 -10.971 1.00 79.94 88 ARG A N 1
ATOM 666 C CA . ARG A 1 88 ? -0.858 10.937 -10.788 1.00 79.94 88 ARG A CA 1
ATOM 667 C C . ARG A 1 88 ? -0.594 11.746 -9.514 1.00 79.94 88 ARG A C 1
ATOM 669 O O . ARG A 1 88 ? 0.391 11.495 -8.819 1.00 79.94 88 ARG A O 1
ATOM 676 N N . ARG A 1 89 ? -1.486 12.676 -9.151 1.00 80.00 89 ARG A N 1
ATOM 677 C CA . ARG A 1 89 ? -1.405 13.377 -7.855 1.00 80.00 89 ARG A CA 1
ATOM 678 C C . ARG A 1 89 ? -1.595 12.428 -6.674 1.00 80.00 89 ARG A C 1
ATOM 680 O O . ARG A 1 89 ? -0.814 12.486 -5.725 1.00 80.00 89 ARG A O 1
ATOM 687 N N . LYS A 1 90 ? -2.591 11.538 -6.736 1.00 78.00 90 LYS A N 1
ATOM 688 C CA . LYS A 1 90 ? -2.852 10.540 -5.685 1.00 78.00 90 LYS A CA 1
ATOM 689 C C . LYS A 1 90 ? -1.693 9.573 -5.501 1.00 78.00 90 LYS A C 1
ATOM 691 O O . LYS A 1 90 ? -1.349 9.278 -4.360 1.00 78.00 90 LYS A O 1
ATOM 696 N N . LEU A 1 91 ? -1.056 9.157 -6.597 1.00 76.25 91 LEU A N 1
ATOM 697 C CA . LEU A 1 91 ? 0.176 8.381 -6.562 1.00 76.25 91 LEU A CA 1
ATOM 698 C C . LEU A 1 91 ? 1.178 9.072 -5.627 1.00 76.25 91 LEU A C 1
ATOM 700 O O . LEU A 1 91 ? 1.608 8.464 -4.656 1.00 76.25 91 LEU A O 1
ATOM 704 N N . GLY A 1 92 ? 1.475 10.360 -5.832 1.00 70.94 92 GLY A N 1
ATOM 705 C CA . GLY A 1 92 ? 2.380 11.160 -4.991 1.00 70.94 92 GLY A CA 1
ATOM 706 C C . GLY A 1 92 ? 2.078 11.172 -3.485 1.00 70.94 92 GLY A C 1
ATOM 707 O O . GLY A 1 92 ? 3.017 11.149 -2.692 1.00 70.94 92 GLY A O 1
ATOM 708 N N . ALA A 1 93 ? 0.800 11.185 -3.104 1.00 75.38 93 ALA A N 1
ATOM 709 C CA . ALA A 1 93 ? 0.356 11.422 -1.729 1.00 75.38 93 ALA A CA 1
ATOM 710 C C . ALA A 1 93 ? 0.202 10.155 -0.869 1.00 75.38 93 ALA A C 1
ATOM 712 O O . ALA A 1 93 ? 0.136 10.258 0.354 1.00 75.38 93 ALA A O 1
ATOM 713 N N . LEU A 1 94 ? 0.120 8.973 -1.484 1.00 77.69 94 LEU A N 1
ATOM 714 C CA . LEU A 1 94 ? -0.240 7.732 -0.796 1.00 77.69 94 LEU A CA 1
ATOM 715 C C . LEU A 1 94 ? 0.972 6.822 -0.501 1.00 77.69 94 LEU A C 1
ATOM 717 O O . LEU A 1 94 ? 1.964 6.842 -1.246 1.00 77.69 94 LEU A O 1
ATOM 721 N N . PRO A 1 95 ? 0.914 6.011 0.578 1.00 75.31 95 PRO A N 1
ATOM 722 C CA . PRO A 1 95 ? 1.982 5.084 0.938 1.00 75.31 95 PRO A CA 1
ATOM 723 C C . PRO A 1 95 ? 2.197 4.032 -0.157 1.00 75.31 95 PRO A C 1
ATOM 725 O O . PRO A 1 95 ? 1.267 3.387 -0.644 1.00 75.31 95 PRO A O 1
ATOM 728 N N . ARG A 1 96 ? 3.460 3.849 -0.559 1.00 85.19 96 ARG A N 1
ATOM 729 C CA . ARG A 1 96 ? 3.864 2.922 -1.626 1.00 85.19 96 ARG A CA 1
ATOM 730 C C . ARG A 1 96 ? 5.088 2.119 -1.214 1.00 85.19 96 ARG A C 1
ATOM 732 O O . ARG A 1 96 ? 6.027 2.673 -0.646 1.00 85.19 96 ARG A O 1
ATOM 739 N N . CYS A 1 97 ? 5.091 0.838 -1.567 1.00 87.94 97 CYS A N 1
ATOM 740 C CA . CYS A 1 97 ? 6.244 -0.034 -1.376 1.00 87.94 97 CYS A CA 1
ATOM 741 C C . CYS A 1 97 ? 7.382 0.313 -2.354 1.00 87.94 97 CYS A C 1
ATOM 743 O O . CYS A 1 97 ? 7.175 0.952 -3.397 1.00 87.94 97 CYS A O 1
ATOM 745 N N . ALA A 1 98 ? 8.598 -0.129 -2.032 1.00 87.25 98 ALA A N 1
ATOM 746 C CA . ALA A 1 98 ? 9.800 0.161 -2.812 1.00 87.25 98 ALA A CA 1
ATOM 747 C C . ALA A 1 98 ? 9.711 -0.360 -4.259 1.00 87.25 98 ALA A C 1
ATOM 749 O O . ALA A 1 98 ? 10.129 0.337 -5.188 1.00 87.25 98 ALA A O 1
ATOM 750 N N . ALA A 1 99 ? 9.112 -1.538 -4.465 1.00 89.00 99 ALA A N 1
ATOM 751 C CA . ALA A 1 99 ? 8.913 -2.128 -5.789 1.00 89.00 99 ALA A CA 1
ATOM 752 C C . ALA A 1 99 ? 7.982 -1.278 -6.676 1.00 89.00 99 ALA A C 1
ATOM 754 O O . ALA A 1 99 ? 8.367 -0.905 -7.787 1.00 89.00 99 ALA A O 1
ATOM 755 N N . CYS A 1 100 ? 6.805 -0.878 -6.173 1.00 87.25 100 CYS A N 1
ATOM 756 C CA . CYS A 1 100 ? 5.882 -0.003 -6.910 1.00 87.25 100 CYS A CA 1
ATOM 757 C C . CYS A 1 100 ? 6.520 1.357 -7.221 1.00 87.25 100 CYS A C 1
ATOM 759 O O . CYS A 1 100 ? 6.406 1.865 -8.335 1.00 87.25 100 CYS A O 1
ATOM 761 N N . LYS A 1 101 ? 7.264 1.933 -6.267 1.00 86.94 101 LYS A N 1
ATOM 762 C CA . LYS A 1 101 ? 7.978 3.203 -6.468 1.00 86.94 101 LYS A CA 1
ATOM 763 C C . LYS A 1 101 ? 9.048 3.102 -7.563 1.00 86.94 101 LYS A C 1
ATOM 765 O O . LYS A 1 101 ? 9.199 4.034 -8.353 1.00 86.94 101 LYS A O 1
ATOM 770 N N . LYS A 1 102 ? 9.781 1.984 -7.630 1.00 86.94 102 LYS A N 1
ATOM 771 C CA . LYS A 1 102 ? 10.762 1.710 -8.696 1.00 86.94 102 LYS A CA 1
ATOM 772 C C . LYS A 1 102 ? 10.082 1.590 -10.057 1.00 86.94 102 LYS A C 1
ATOM 774 O O . LYS A 1 102 ? 10.612 2.114 -11.031 1.00 86.94 102 LYS A O 1
ATOM 779 N N . GLN A 1 103 ? 8.930 0.926 -10.125 1.00 84.31 103 GLN A N 1
ATOM 780 C CA . GLN A 1 103 ? 8.198 0.752 -11.377 1.00 84.31 103 GLN A CA 1
ATOM 781 C C . GLN A 1 103 ? 7.718 2.086 -11.957 1.00 84.31 103 GLN A C 1
ATOM 783 O O . GLN A 1 103 ? 7.979 2.354 -13.123 1.00 84.31 103 GLN A O 1
ATOM 788 N N . ILE A 1 104 ? 7.116 2.946 -11.133 1.00 82.19 104 ILE A N 1
ATOM 789 C CA . ILE A 1 104 ? 6.647 4.277 -11.554 1.00 82.19 104 ILE A CA 1
ATOM 790 C C . ILE A 1 104 ? 7.806 5.107 -12.111 1.00 82.19 104 ILE A C 1
ATOM 792 O O . ILE A 1 104 ? 7.728 5.607 -13.225 1.00 82.19 104 ILE A O 1
ATOM 796 N N . ARG A 1 105 ? 8.938 5.155 -11.392 1.00 81.25 105 ARG A N 1
ATOM 797 C CA . ARG A 1 105 ? 10.142 5.869 -11.853 1.00 81.25 105 ARG A CA 1
ATOM 798 C C . ARG A 1 105 ? 10.661 5.366 -13.200 1.00 81.25 105 ARG A C 1
ATOM 800 O O . ARG A 1 105 ? 11.146 6.162 -13.994 1.00 81.25 105 ARG A O 1
ATOM 807 N N . LYS A 1 106 ? 10.600 4.053 -13.443 1.00 82.19 106 LYS A N 1
ATOM 808 C CA . LYS A 1 106 ? 11.016 3.465 -14.724 1.00 82.19 106 LYS A CA 1
ATOM 809 C C . LYS A 1 106 ? 10.068 3.858 -15.855 1.00 82.19 106 LYS A C 1
ATOM 811 O O . LYS A 1 106 ? 10.545 4.215 -16.925 1.00 82.19 106 LYS A O 1
ATOM 816 N N . SER A 1 107 ? 8.762 3.822 -15.603 1.00 75.31 107 SER A N 1
ATOM 817 C CA . SER A 1 107 ? 7.751 4.242 -16.574 1.00 75.31 107 SER A CA 1
ATOM 818 C C . SER A 1 107 ? 7.844 5.738 -16.901 1.00 75.31 107 SER A C 1
ATOM 820 O O . SER A 1 107 ? 7.767 6.097 -18.070 1.00 75.31 107 SER A O 1
ATOM 822 N N . ASP A 1 108 ? 8.086 6.596 -15.905 1.00 67.50 108 ASP A N 1
ATOM 823 C CA . ASP A 1 108 ? 8.253 8.043 -16.108 1.00 67.50 108 ASP A CA 1
ATOM 824 C C . ASP A 1 108 ? 9.557 8.371 -16.858 1.00 67.50 108 ASP A C 1
ATOM 826 O O . ASP A 1 108 ? 9.576 9.228 -17.739 1.00 67.50 108 ASP A O 1
ATOM 830 N N . GLY A 1 109 ? 10.652 7.663 -16.551 1.00 59.44 109 GLY A N 1
ATOM 831 C CA . GLY A 1 109 ? 11.945 7.846 -17.220 1.00 59.44 109 GLY A CA 1
ATOM 832 C C . GLY A 1 109 ? 11.961 7.390 -18.683 1.00 59.44 109 GLY A C 1
ATOM 833 O O . GLY A 1 109 ? 12.698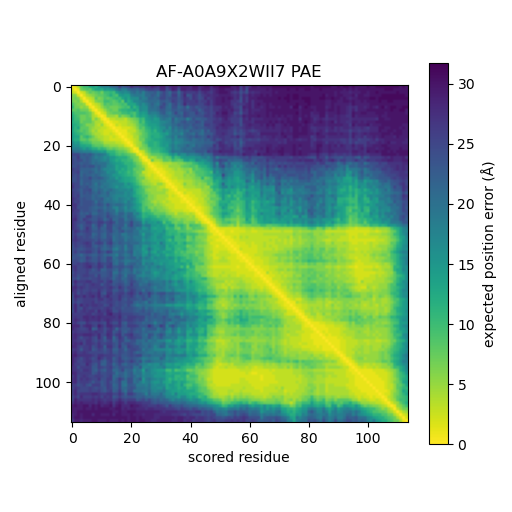 7.952 -19.488 1.00 59.44 109 GLY A O 1
ATOM 834 N N . GLN A 1 110 ? 11.127 6.412 -19.053 1.00 51.31 110 GLN A N 1
ATOM 835 C CA . GLN A 1 110 ? 10.961 5.989 -20.449 1.00 51.31 110 GLN A CA 1
ATOM 836 C C . GLN A 1 110 ? 10.138 6.975 -21.288 1.00 51.31 110 GLN A C 1
ATOM 838 O O . GLN A 1 110 ? 10.327 7.027 -22.499 1.00 51.31 110 GLN A O 1
ATOM 843 N N . GLY A 1 111 ? 9.283 7.794 -20.669 1.00 46.84 111 GLY A N 1
ATOM 844 C CA . GLY A 1 111 ? 8.530 8.843 -21.366 1.00 46.84 111 GLY A CA 1
ATOM 845 C C . GLY A 1 111 ? 9.366 10.055 -21.795 1.00 46.84 111 GLY A C 1
ATOM 846 O O . GLY A 1 111 ? 8.860 10.899 -22.519 1.00 46.84 111 GLY A O 1
ATOM 847 N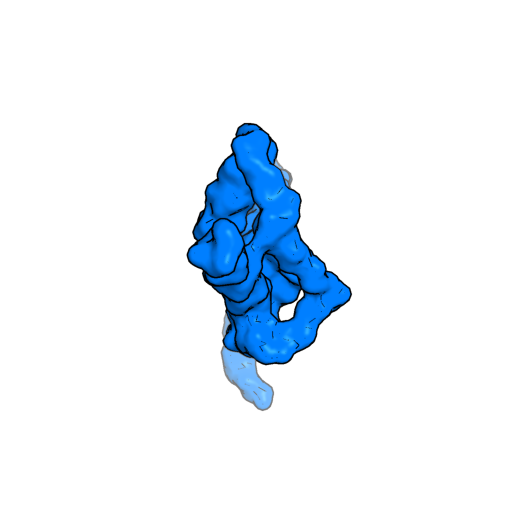 N . SER A 1 112 ? 10.628 10.156 -21.358 1.00 42.19 112 SER A N 1
ATOM 848 C CA . SER A 1 112 ? 11.536 11.261 -21.710 1.00 42.19 112 SER A CA 1
ATOM 849 C C . SER A 1 112 ? 12.481 10.943 -22.879 1.00 42.19 112 SER A C 1
ATOM 851 O O . SER A 1 112 ? 13.267 11.808 -23.262 1.00 42.19 112 SER A O 1
ATOM 853 N N . LEU A 1 113 ? 12.456 9.714 -23.406 1.00 42.66 113 LEU A N 1
ATOM 854 C CA . LEU A 1 113 ? 13.331 9.255 -24.496 1.00 42.66 113 LEU A CA 1
ATOM 855 C C . LEU A 1 113 ? 12.605 9.076 -25.839 1.00 42.66 113 LEU A C 1
ATOM 857 O O . LEU A 1 113 ? 13.238 8.627 -26.792 1.00 42.66 113 LEU A O 1
ATOM 861 N N . ASN A 1 114 ? 11.321 9.437 -25.918 1.00 38.38 114 ASN A N 1
ATOM 862 C CA . ASN A 1 114 ? 10.534 9.432 -27.153 1.00 38.38 114 ASN A CA 1
ATOM 863 C C . ASN A 1 114 ? 9.979 10.823 -27.444 1.00 38.38 114 ASN A C 1
ATOM 865 O O . ASN A 1 114 ? 9.398 11.415 -26.507 1.00 38.38 114 ASN A O 1
#

Secondary structure (DSSP, 8-state):
--HHHHHHHHHHHHHHHHHHH-TTS-HHHHHHHHHHHHHHHHHHHHHTB-TTT--BTTSGGGG-TTPPPSS---GGG--SSHHHHHHHHHHHHS---HHHHHHHHHHHHHTT--

Organism: NCBI:txid2975440